Protein AF-A0A2D4GFG1-F1 (afdb_monomer)

InterPro domains:
  IPR051970 Telomere Length Regulation TEL2 [PTHR15830] (2-158)
  IPR057348 TELO2, ARM repeat domain [PF25320] (10-152)

Solvent-accessible surface area (backbone atoms only — not comparable to full-atom values): 8937 Å² total; per-residue (Å²): 116,73,84,78,50,94,32,23,68,59,47,34,72,74,48,62,62,43,54,80,76,30,72,70,50,25,45,42,62,62,39,41,58,56,72,76,39,57,84,68,57,69,69,46,53,51,22,54,52,42,33,31,54,75,37,75,82,43,30,63,50,45,51,52,41,42,47,56,45,35,50,54,61,24,31,63,67,49,60,75,74,50,54,72,61,45,53,50,39,41,52,51,50,45,54,54,41,56,76,66,57,51,68,79,67,40,63,88,46,37,68,63,52,51,52,31,42,55,49,17,31,52,53,22,58,72,40,90,47,69,70,48,24,51,52,22,47,57,51,42,29,57,49,39,51,71,68,38,70,91,48,85,73,64,81,77,84,78,83,128

Secondary structure (DSSP, 8-state):
-GGG--SHHHHHHHHTTHHHH-HHHHHIIIIIIIII---S-HHHHHHHHHHHHTSHHHHHHHHHHHHHHHHHHH-HHHHHHS-HHHHHHHHHHHHHHHHH--HHHHHTTHHHHHHHHHHHHHHHHT-S-HHHHHHHHHHHHHHHHHH-TTSPPP------

Mean predicted aligned error: 4.61 Å

Nearest PDB structures (foldseek):
  7f4u-assembly1_A  TM=8.300E-01  e=3.688E-08  Homo sapiens
  6u62-assembly1_A  TM=5.285E-01  e=2.636E+00  Homo sapiens
  4wnd-assembly1_A  TM=4.140E-01  e=2.514E+00  Homo sapiens
  7sqc-assembly1_P1  TM=4.809E-01  e=5.115E+00  Chlamydomonas reinhardtii
  9im6-assembly1_A  TM=3.860E-01  e=4.653E+00  Homo sapiens

Structure (mmCIF, N/CA/C/O backbone):
data_AF-A0A2D4GFG1-F1
#
_entry.id   AF-A0A2D4GFG1-F1
#
loop_
_atom_site.group_PDB
_atom_site.id
_atom_site.type_symbol
_atom_site.label_atom_id
_atom_site.label_alt_id
_atom_site.label_comp_id
_atom_site.label_asym_id
_atom_site.label_entity_id
_atom_site.label_seq_id
_atom_site.pdbx_PDB_ins_code
_atom_site.Cartn_x
_atom_site.Cartn_y
_atom_site.Cartn_z
_atom_site.occupancy
_atom_site.B_iso_or_equiv
_atom_site.auth_seq_id
_atom_site.auth_comp_id
_atom_site.auth_asym_id
_atom_site.auth_atom_id
_atom_site.pdbx_PDB_model_num
ATOM 1 N N . MET A 1 1 ? -1.860 -18.052 11.438 1.00 53.47 1 MET A N 1
ATOM 2 C CA . MET A 1 1 ? -3.202 -17.582 11.857 1.00 53.47 1 MET A CA 1
ATOM 3 C C . MET A 1 1 ? -3.883 -16.749 10.774 1.00 53.47 1 MET A C 1
ATOM 5 O O . MET A 1 1 ? -4.907 -17.201 10.302 1.00 53.47 1 MET A O 1
ATOM 9 N N . VAL A 1 2 ? -3.324 -15.623 10.300 1.00 59.09 2 VAL A N 1
ATOM 10 C CA . VAL A 1 2 ? -3.980 -14.782 9.262 1.00 59.09 2 VAL A CA 1
ATOM 11 C C . VAL A 1 2 ? -4.212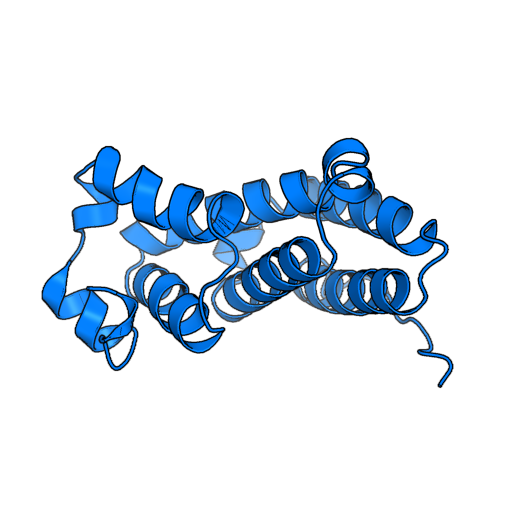 -15.514 7.927 1.00 59.09 2 VAL A C 1
ATOM 13 O O . VAL A 1 2 ? -5.263 -15.351 7.323 1.00 59.09 2 VAL A O 1
ATOM 16 N N . GLN A 1 3 ? -3.281 -16.371 7.490 1.00 62.72 3 GLN A N 1
ATOM 17 C CA . GLN A 1 3 ? -3.378 -17.077 6.200 1.00 62.72 3 GLN A CA 1
ATOM 18 C C . GLN A 1 3 ? -4.588 -18.025 6.067 1.00 62.72 3 GLN A C 1
ATOM 20 O O . GLN A 1 3 ? -4.991 -18.330 4.951 1.00 62.72 3 GLN A O 1
ATOM 25 N N . ALA A 1 4 ? -5.165 -18.482 7.184 1.00 70.25 4 ALA A N 1
ATOM 26 C CA . ALA A 1 4 ? -6.304 -19.403 7.195 1.00 70.25 4 ALA A CA 1
ATOM 27 C C . ALA A 1 4 ? -7.658 -18.687 7.360 1.00 70.25 4 ALA A C 1
ATOM 29 O O . ALA A 1 4 ? -8.699 -19.338 7.417 1.00 70.25 4 ALA A O 1
ATOM 30 N N . VAL A 1 5 ? -7.663 -17.354 7.480 1.00 74.75 5 VAL A N 1
ATOM 31 C CA . VAL A 1 5 ? -8.893 -16.598 7.726 1.00 74.75 5 VAL A CA 1
ATOM 32 C C . VAL A 1 5 ? -9.626 -16.353 6.397 1.00 74.75 5 VAL A C 1
ATOM 34 O O . VAL A 1 5 ? -9.003 -15.864 5.456 1.00 74.75 5 VAL A O 1
ATOM 37 N N . PRO A 1 6 ? -10.940 -16.645 6.292 1.00 79.25 6 PRO A N 1
ATOM 38 C CA . PRO A 1 6 ? -11.663 -16.589 5.017 1.00 79.25 6 PRO A CA 1
ATOM 39 C C . PRO A 1 6 ? -11.789 -15.186 4.412 1.00 79.25 6 PRO A C 1
ATOM 41 O O . PRO A 1 6 ? -12.004 -15.069 3.207 1.00 79.25 6 PRO A O 1
ATOM 44 N N . GLY A 1 7 ? -11.687 -14.138 5.237 1.00 92.38 7 GLY A N 1
ATOM 45 C CA . GLY A 1 7 ? -11.798 -12.754 4.795 1.00 92.38 7 GLY A CA 1
ATOM 46 C C . GLY A 1 7 ? -11.856 -11.722 5.932 1.00 92.38 7 GLY A C 1
ATOM 47 O O . GLY A 1 7 ? -11.826 -12.089 7.115 1.00 92.38 7 GLY A O 1
ATOM 48 N N . PRO A 1 8 ? -11.967 -10.427 5.580 1.00 94.25 8 PRO A N 1
ATOM 49 C CA . PRO A 1 8 ? -11.895 -9.289 6.504 1.00 94.25 8 PRO A CA 1
ATOM 50 C C . PRO A 1 8 ? -12.828 -9.367 7.715 1.00 94.25 8 PRO A C 1
ATOM 52 O O . PRO A 1 8 ? -12.418 -9.103 8.844 1.00 94.25 8 PRO A O 1
ATOM 55 N N . VAL A 1 9 ? -14.084 -9.766 7.493 1.00 95.69 9 VAL A N 1
ATOM 56 C CA . VAL A 1 9 ? -15.123 -9.805 8.536 1.00 95.69 9 VAL A CA 1
ATOM 57 C C . VAL A 1 9 ? -14.786 -10.835 9.609 1.00 95.69 9 VAL A C 1
ATOM 59 O O . VAL A 1 9 ? -14.905 -10.557 10.801 1.00 95.69 9 VAL A O 1
ATOM 62 N N . VAL A 1 10 ? -14.317 -12.017 9.200 1.00 95.19 10 VAL A N 1
ATOM 63 C CA . VAL A 1 10 ? -13.910 -13.066 10.142 1.00 95.19 10 VAL A CA 1
ATOM 64 C C . VAL A 1 10 ? -12.683 -12.611 10.927 1.00 95.19 10 VAL A C 1
ATOM 66 O O . VAL A 1 10 ? -12.658 -12.754 12.147 1.00 95.19 10 VAL A O 1
ATOM 69 N N . LEU A 1 11 ? -11.705 -11.982 10.264 1.00 94.88 11 LEU A N 1
ATOM 70 C CA . LEU A 1 11 ? -10.533 -11.431 10.948 1.00 94.88 11 LEU A CA 1
ATOM 71 C C . LEU A 1 11 ? -10.930 -10.352 11.967 1.00 94.88 11 LEU A C 1
ATOM 73 O O . LEU A 1 11 ? -10.401 -10.330 13.077 1.00 94.88 11 LEU A O 1
ATOM 77 N N . SER A 1 12 ? -11.915 -9.514 11.630 1.00 95.44 12 SER A N 1
ATOM 78 C CA . SER A 1 12 ? -12.455 -8.494 12.532 1.00 95.44 12 SER A CA 1
ATOM 79 C C . SER A 1 12 ? -13.130 -9.095 13.761 1.00 95.44 12 SER A C 1
ATOM 81 O O . SER A 1 12 ? -12.962 -8.559 14.850 1.00 95.44 12 SER A O 1
ATOM 83 N N . ARG A 1 13 ? -13.850 -10.215 13.628 1.00 95.00 13 ARG A N 1
ATOM 84 C CA . ARG A 1 13 ? -14.443 -10.921 14.780 1.00 95.00 13 ARG A CA 1
ATOM 85 C C . ARG A 1 13 ? -13.381 -11.521 15.703 1.00 95.00 13 ARG A C 1
ATOM 87 O O . ARG A 1 13 ? -13.570 -11.528 16.911 1.00 95.00 13 ARG A O 1
ATOM 94 N N . LEU A 1 14 ? -12.274 -12.004 15.137 1.00 94.25 14 LEU A N 1
ATOM 95 C CA . LEU A 1 14 ? -11.188 -12.630 15.897 1.00 94.25 14 LEU A CA 1
ATOM 96 C C . LEU A 1 14 ? -10.295 -11.613 16.616 1.00 94.25 14 LEU A C 1
ATOM 98 O O . LEU A 1 14 ? -9.885 -11.850 17.747 1.00 94.25 14 LEU A O 1
ATOM 102 N N . LEU A 1 15 ? -9.955 -10.505 15.951 1.00 94.06 15 LEU A N 1
ATOM 103 C CA . LEU A 1 15 ? -8.981 -9.535 16.464 1.00 94.06 15 LEU A CA 1
ATOM 104 C C . LEU A 1 15 ? -9.621 -8.264 17.034 1.00 94.06 15 LEU A C 1
ATOM 106 O O . LEU A 1 15 ? -8.968 -7.546 17.792 1.00 94.06 15 LEU A O 1
ATOM 110 N N . GLY A 1 16 ? -10.867 -7.951 16.674 1.00 94.44 16 GLY A N 1
ATOM 111 C CA . GLY A 1 16 ? -11.518 -6.693 17.041 1.00 94.44 16 GLY A CA 1
ATOM 112 C C . GLY A 1 16 ? -10.646 -5.480 16.700 1.00 94.44 16 GLY A C 1
ATOM 113 O O . GLY A 1 16 ? -10.144 -5.357 15.583 1.00 94.44 16 GLY A O 1
ATOM 114 N N . ASN A 1 17 ? -10.420 -4.619 17.697 1.00 94.62 17 ASN A N 1
ATOM 115 C CA . ASN A 1 17 ? -9.534 -3.450 17.608 1.00 94.62 17 ASN A CA 1
ATOM 116 C C . ASN A 1 17 ? -8.157 -3.684 18.260 1.00 94.62 17 ASN A C 1
ATOM 118 O O . ASN A 1 17 ? -7.499 -2.735 18.687 1.00 94.62 17 ASN A O 1
ATOM 122 N N . LEU A 1 18 ? -7.687 -4.939 18.336 1.00 95.06 18 LEU A N 1
ATOM 123 C CA . LEU A 1 18 ? -6.368 -5.280 18.890 1.00 95.06 18 LEU A CA 1
ATOM 124 C C . LEU A 1 18 ? -5.236 -4.487 18.222 1.00 95.06 18 LEU A C 1
ATOM 126 O O . LEU A 1 18 ? -4.313 -4.052 18.904 1.00 95.06 18 LEU A O 1
ATOM 130 N N . VAL A 1 19 ? -5.335 -4.260 16.908 1.00 95.25 19 VAL A N 1
ATOM 131 C CA . VAL A 1 19 ? -4.340 -3.501 16.130 1.00 95.25 19 VAL A CA 1
ATOM 132 C C . VAL A 1 19 ? -4.191 -2.049 16.602 1.00 95.25 19 VAL A C 1
ATOM 134 O O . VAL A 1 19 ? -3.115 -1.487 16.477 1.00 95.25 19 VAL A O 1
ATOM 137 N N . VAL A 1 20 ? -5.239 -1.457 17.182 1.00 95.06 20 VAL A N 1
ATOM 138 C CA . VAL A 1 20 ? -5.207 -0.089 17.730 1.00 95.06 20 VAL A CA 1
ATOM 139 C C . VAL A 1 20 ? -4.726 -0.096 19.184 1.00 95.06 20 VAL A C 1
ATOM 141 O O . VAL A 1 20 ? -4.055 0.827 19.632 1.00 95.06 20 VAL A O 1
ATOM 144 N N . LYS A 1 21 ? -5.051 -1.153 19.938 1.00 95.25 21 LYS A N 1
ATOM 145 C CA . LYS A 1 21 ? -4.789 -1.244 21.385 1.00 95.25 21 LYS A CA 1
ATOM 146 C C . LYS A 1 21 ? -3.406 -1.801 21.733 1.00 95.25 21 LYS A C 1
ATOM 148 O O . LYS A 1 21 ? -2.952 -1.640 22.862 1.00 95.25 21 LYS A O 1
ATOM 153 N N . ASN A 1 22 ? -2.740 -2.490 20.806 1.00 96.94 22 ASN A N 1
ATOM 154 C CA . ASN A 1 22 ? -1.489 -3.194 21.068 1.00 96.94 22 ASN A CA 1
ATOM 155 C C . ASN A 1 22 ? -0.423 -2.853 20.017 1.00 96.94 22 ASN A C 1
ATOM 157 O O . ASN A 1 22 ? -0.512 -3.288 18.871 1.00 96.94 22 ASN A O 1
ATOM 161 N N . LYS A 1 23 ? 0.642 -2.154 20.436 1.00 95.25 23 LYS A N 1
ATOM 162 C CA . LYS A 1 23 ? 1.737 -1.713 19.550 1.00 95.25 23 LYS A CA 1
ATOM 163 C C . LYS A 1 23 ? 2.437 -2.858 18.813 1.00 95.25 23 LYS A C 1
ATOM 165 O O . LYS A 1 23 ? 2.847 -2.689 17.670 1.00 95.25 23 LYS A O 1
ATOM 170 N N . LYS A 1 24 ? 2.565 -4.035 19.438 1.00 96.56 24 LYS A N 1
ATOM 171 C CA . LYS A 1 24 ? 3.171 -5.210 18.793 1.00 96.56 24 LYS A CA 1
ATOM 172 C C . LYS A 1 24 ? 2.259 -5.759 17.698 1.00 96.56 24 LYS A C 1
ATOM 174 O O . LYS A 1 24 ? 2.742 -6.072 16.615 1.00 96.56 24 LYS A O 1
ATOM 179 N N . ALA A 1 25 ? 0.955 -5.853 17.958 1.00 95.38 25 ALA A N 1
ATOM 180 C CA . ALA A 1 25 ? -0.025 -6.257 16.952 1.00 95.38 25 ALA A CA 1
ATOM 181 C C . ALA A 1 25 ? -0.101 -5.239 15.807 1.00 95.38 25 ALA A C 1
ATOM 183 O O . ALA A 1 25 ? -0.120 -5.646 14.647 1.00 95.38 25 ALA A O 1
ATOM 184 N N . GLN A 1 26 ? -0.071 -3.943 16.134 1.00 95.75 26 GLN A N 1
ATOM 185 C CA . GLN A 1 26 ? 0.019 -2.858 15.164 1.00 95.75 26 GLN A CA 1
ATOM 186 C C . GLN A 1 26 ? 1.232 -3.050 14.258 1.00 95.75 26 GLN A C 1
ATOM 188 O O . GLN A 1 26 ? 1.057 -3.265 13.069 1.00 95.75 26 GLN A O 1
ATOM 193 N N . PHE A 1 27 ? 2.440 -3.110 14.825 1.00 95.38 27 PHE A N 1
ATOM 194 C CA . PHE A 1 27 ? 3.668 -3.312 14.057 1.00 95.38 27 PHE A CA 1
ATOM 195 C C . PHE A 1 27 ? 3.615 -4.567 13.179 1.00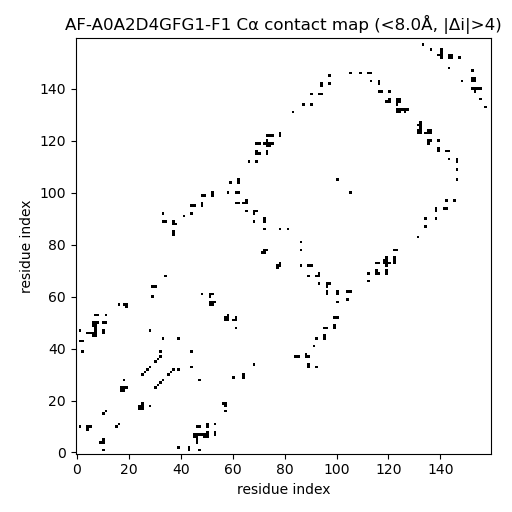 95.38 27 PHE A C 1
ATOM 197 O O . PHE A 1 27 ? 4.012 -4.534 12.016 1.00 95.38 27 PHE A O 1
ATOM 204 N N . VAL A 1 28 ? 3.113 -5.688 13.706 1.00 95.44 28 VAL A N 1
ATOM 205 C CA . VAL A 1 28 ? 3.004 -6.918 12.916 1.00 95.44 28 VAL A CA 1
ATOM 206 C C . VAL A 1 28 ? 2.085 -6.710 11.712 1.00 95.44 28 VAL A C 1
ATOM 208 O O . VAL A 1 28 ? 2.473 -7.047 10.599 1.00 95.44 28 VAL A O 1
ATOM 211 N N . ILE A 1 29 ? 0.896 -6.146 11.919 1.00 93.62 29 ILE A N 1
ATOM 212 C CA . ILE A 1 29 ? -0.121 -6.008 10.870 1.00 93.62 29 ILE A CA 1
ATOM 213 C C . ILE A 1 29 ? 0.237 -4.911 9.864 1.00 93.62 29 ILE A C 1
ATOM 215 O O . ILE A 1 29 ? 0.068 -5.135 8.670 1.00 93.62 29 ILE A O 1
ATOM 219 N N . THR A 1 30 ? 0.721 -3.756 10.325 1.00 93.62 30 THR A N 1
ATOM 220 C CA . THR A 1 30 ? 0.933 -2.571 9.479 1.00 93.62 30 THR A CA 1
ATOM 221 C C . THR A 1 30 ? 2.321 -2.527 8.848 1.00 93.62 30 THR A C 1
ATOM 223 O O . THR A 1 30 ? 2.460 -2.004 7.753 1.00 93.62 30 THR A O 1
ATOM 226 N N . GLN A 1 31 ? 3.338 -3.109 9.496 1.00 92.06 31 GLN A N 1
ATOM 227 C CA . GLN A 1 31 ? 4.722 -3.081 9.006 1.00 92.06 31 GLN A CA 1
ATOM 228 C C . GLN A 1 31 ? 5.184 -4.469 8.581 1.00 92.06 31 GLN A C 1
ATOM 230 O O . GLN A 1 31 ? 5.513 -4.712 7.422 1.00 92.06 31 GLN A O 1
ATOM 235 N N . LYS A 1 32 ? 5.204 -5.425 9.516 1.00 92.81 32 LYS A N 1
ATOM 236 C CA . LYS A 1 32 ? 5.875 -6.707 9.285 1.00 92.81 32 LYS A CA 1
ATOM 237 C C . LYS A 1 32 ? 5.240 -7.492 8.142 1.00 92.81 32 LYS A C 1
ATOM 239 O O . LYS A 1 32 ? 5.967 -7.991 7.295 1.00 92.81 32 LYS A O 1
ATOM 244 N N . LEU A 1 33 ? 3.913 -7.601 8.117 1.00 93.62 33 LEU A N 1
ATOM 245 C CA . LEU A 1 33 ? 3.188 -8.364 7.096 1.00 93.62 33 LEU A CA 1
ATOM 246 C C . LEU A 1 33 ? 3.103 -7.647 5.738 1.00 93.62 33 LEU A C 1
ATOM 248 O O . LEU A 1 33 ? 2.840 -8.311 4.740 1.00 93.62 33 LEU A O 1
ATOM 252 N N . LEU A 1 34 ? 3.285 -6.323 5.691 1.00 92.31 34 LEU A N 1
ATOM 253 C CA . LEU A 1 34 ? 3.097 -5.523 4.472 1.00 92.31 34 LEU A CA 1
ATOM 254 C C . LEU A 1 34 ? 4.418 -5.098 3.815 1.00 92.31 34 LEU A C 1
ATOM 256 O O . LEU A 1 34 ? 4.502 -5.063 2.593 1.00 92.31 34 LEU A O 1
ATOM 260 N N . LEU A 1 35 ? 5.449 -4.810 4.612 1.00 86.75 35 LEU A N 1
ATOM 261 C CA . LEU A 1 35 ? 6.735 -4.287 4.139 1.00 86.75 35 LEU A CA 1
ATOM 262 C C . LEU A 1 35 ? 7.873 -5.299 4.295 1.00 86.75 35 LEU A C 1
ATOM 264 O O . LEU A 1 35 ? 8.706 -5.440 3.403 1.00 86.75 35 LEU A O 1
ATOM 268 N N . LEU A 1 36 ? 7.913 -6.016 5.426 1.00 87.06 36 LEU A N 1
ATOM 269 C CA . LEU A 1 36 ? 9.045 -6.892 5.772 1.00 87.06 36 LEU A CA 1
ATOM 270 C C . LEU A 1 36 ? 8.852 -8.347 5.325 1.00 87.06 36 LEU A C 1
ATOM 272 O O . LEU A 1 36 ? 9.816 -9.101 5.219 1.00 87.06 36 LEU A O 1
ATOM 276 N N . GLN A 1 37 ? 7.609 -8.763 5.096 1.00 88.62 37 GLN A N 1
ATOM 277 C CA . GLN A 1 37 ? 7.250 -10.091 4.618 1.00 88.62 37 GLN A CA 1
ATOM 278 C C . GLN A 1 37 ? 6.452 -9.941 3.327 1.00 88.62 37 GLN A C 1
ATOM 280 O O . GLN A 1 37 ? 5.316 -9.482 3.351 1.00 88.62 37 GLN A O 1
ATOM 285 N N . TYR A 1 38 ? 7.044 -10.350 2.207 1.00 89.56 38 TYR A N 1
ATOM 286 C CA . TYR A 1 38 ? 6.470 -10.176 0.866 1.00 89.56 38 TYR A CA 1
ATOM 287 C C . TYR A 1 38 ? 6.060 -11.496 0.194 1.00 89.56 38 TYR A C 1
ATOM 289 O O . TYR A 1 38 ? 5.796 -11.547 -1.004 1.00 89.56 38 TYR A O 1
ATOM 297 N N . SER A 1 39 ? 6.001 -12.586 0.961 1.00 89.00 39 SER A N 1
ATOM 298 C CA . SER A 1 39 ? 5.678 -13.930 0.463 1.00 89.00 39 SER A CA 1
ATOM 299 C C . SER A 1 39 ? 4.217 -14.337 0.680 1.00 89.00 39 SER A C 1
ATOM 301 O O . SER A 1 39 ? 3.850 -15.486 0.431 1.00 89.00 39 SER A O 1
ATOM 303 N N . PHE A 1 40 ? 3.357 -13.427 1.150 1.00 92.81 40 PHE A N 1
ATOM 304 C CA . PHE A 1 40 ? 1.949 -13.751 1.360 1.00 92.81 40 PHE A CA 1
ATOM 305 C C . PHE A 1 40 ? 1.140 -13.713 0.051 1.00 92.81 40 PHE A C 1
ATOM 307 O O . PHE A 1 40 ? 1.348 -12.845 -0.798 1.00 92.81 40 PHE A O 1
ATOM 314 N N . PRO A 1 41 ? 0.144 -14.602 -0.109 1.00 93.50 41 PRO A N 1
ATOM 315 C CA . PRO A 1 41 ? -0.805 -14.510 -1.212 1.00 93.50 41 PRO A CA 1
ATOM 316 C C . PRO A 1 41 ? -1.597 -13.197 -1.188 1.00 93.50 41 PRO A C 1
ATOM 318 O O . PRO A 1 41 ? -1.948 -12.690 -0.123 1.00 93.50 41 PRO A O 1
ATOM 321 N N . THR A 1 42 ? -2.002 -12.696 -2.358 1.00 94.38 42 THR A N 1
ATOM 322 C CA . THR A 1 42 ? -2.805 -11.461 -2.477 1.00 94.38 42 THR A CA 1
ATOM 323 C C . THR A 1 42 ? -4.111 -11.510 -1.673 1.00 94.38 42 THR A C 1
ATOM 325 O O . THR A 1 42 ? -4.510 -10.502 -1.098 1.00 94.38 42 THR A O 1
ATOM 328 N N . LYS A 1 43 ? -4.730 -12.688 -1.527 1.00 94.31 43 LYS A N 1
ATOM 329 C CA . LYS A 1 43 ? -5.920 -12.878 -0.677 1.00 94.31 43 LYS A CA 1
ATOM 330 C C . LYS A 1 43 ? -5.671 -12.532 0.799 1.00 94.31 43 LYS A C 1
ATOM 332 O O . LYS A 1 43 ? -6.572 -12.058 1.491 1.00 94.31 43 LYS A O 1
ATOM 337 N N . VAL A 1 44 ? -4.447 -12.743 1.286 1.00 94.12 44 VAL A N 1
ATOM 338 C CA . VAL A 1 44 ? -4.052 -12.380 2.653 1.00 94.12 44 VAL A CA 1
ATOM 339 C C . VAL A 1 44 ? -3.948 -10.864 2.785 1.00 94.12 44 VAL A C 1
ATOM 341 O O . VAL A 1 44 ? -4.485 -10.322 3.746 1.00 94.12 44 VAL A O 1
ATOM 344 N N . LEU A 1 45 ? -3.356 -10.175 1.801 1.00 95.81 4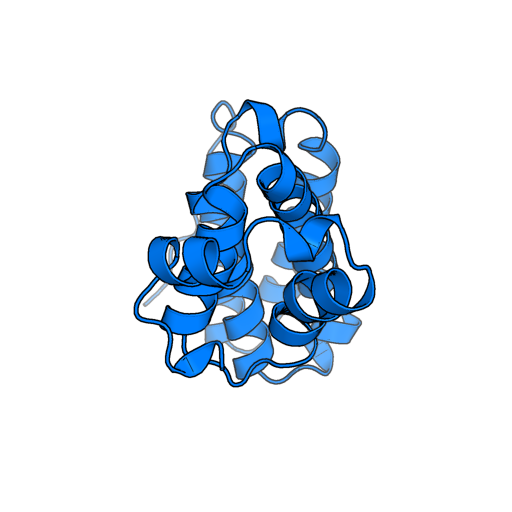5 LEU A N 1
ATOM 345 C CA . LEU A 1 45 ? -3.346 -8.707 1.753 1.00 95.81 45 LEU A CA 1
ATOM 346 C C . LEU A 1 45 ? -4.769 -8.138 1.751 1.00 95.81 45 LEU A C 1
ATOM 348 O O . LEU A 1 45 ? -5.084 -7.291 2.579 1.00 95.81 45 LEU A O 1
ATOM 352 N N . GLN A 1 46 ? -5.652 -8.660 0.894 1.00 96.69 46 GLN A N 1
ATOM 353 C CA . GLN A 1 46 ? -7.067 -8.267 0.850 1.00 96.69 46 GLN A CA 1
ATOM 354 C C . GLN A 1 46 ? -7.757 -8.462 2.205 1.00 96.69 46 GLN A C 1
ATOM 356 O O . GLN A 1 46 ? -8.504 -7.603 2.664 1.00 96.69 46 GLN A O 1
ATOM 361 N N . THR A 1 47 ? -7.479 -9.583 2.874 1.00 96.50 47 THR A N 1
ATOM 362 C CA . THR A 1 47 ? -8.046 -9.887 4.192 1.00 96.50 47 THR A CA 1
ATOM 363 C C . THR A 1 47 ? -7.554 -8.915 5.265 1.00 96.50 47 THR A C 1
ATOM 365 O O . THR A 1 47 ? -8.357 -8.441 6.065 1.00 96.50 47 THR A O 1
ATOM 368 N N . LEU A 1 48 ? -6.255 -8.603 5.277 1.00 95.88 48 LEU A N 1
ATOM 369 C CA . LEU A 1 48 ? -5.631 -7.688 6.235 1.00 95.88 48 LEU A CA 1
ATOM 370 C C . LEU A 1 48 ? -6.085 -6.241 6.035 1.00 95.88 48 LEU A C 1
ATOM 372 O O . LEU A 1 4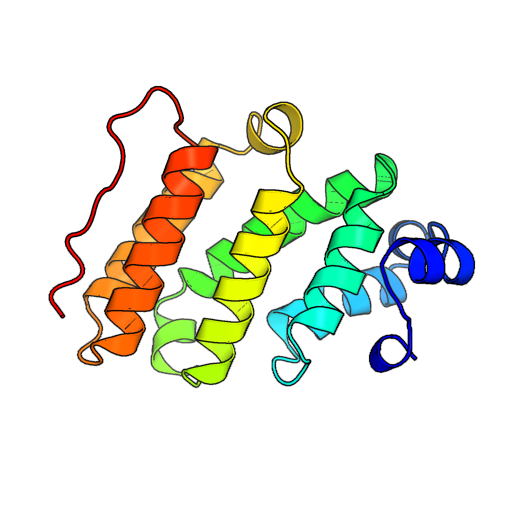8 ? -6.527 -5.600 6.986 1.00 95.88 48 LEU A O 1
ATOM 376 N N . LEU A 1 49 ? -5.993 -5.735 4.807 1.00 97.31 49 LEU A N 1
ATOM 377 C CA . LEU A 1 49 ? -6.322 -4.348 4.484 1.00 97.31 49 LEU A CA 1
ATOM 378 C C . LEU A 1 49 ? -7.831 -4.109 4.582 1.00 97.31 49 LEU A C 1
ATOM 380 O O . LEU A 1 49 ? -8.252 -3.120 5.176 1.00 97.31 49 LEU A O 1
ATOM 384 N N . GLY A 1 50 ? -8.647 -5.076 4.152 1.00 97.19 50 GLY A N 1
ATOM 385 C CA . GLY A 1 50 ? -10.087 -5.033 4.379 1.00 97.19 50 GLY A CA 1
ATOM 386 C C . GLY A 1 50 ? -10.443 -5.060 5.868 1.00 97.19 50 GLY A C 1
ATOM 387 O O . GLY A 1 50 ? -11.354 -4.359 6.292 1.00 97.19 50 GLY A O 1
ATOM 388 N N . TYR A 1 51 ? -9.720 -5.826 6.696 1.00 96.44 51 TYR A N 1
ATOM 389 C CA . TYR A 1 51 ? -9.921 -5.814 8.151 1.00 96.44 51 TYR A CA 1
ATOM 390 C C . TYR A 1 51 ? -9.685 -4.421 8.743 1.00 96.44 51 TYR A C 1
ATOM 392 O O . TYR A 1 51 ? -10.478 -3.977 9.572 1.00 96.44 51 TYR A O 1
ATOM 400 N N . LEU A 1 52 ? -8.639 -3.718 8.297 1.00 96.94 52 LEU A N 1
ATOM 401 C CA . LEU A 1 52 ? -8.377 -2.341 8.721 1.00 96.94 52 LEU A CA 1
ATOM 402 C C . LEU A 1 52 ? -9.472 -1.384 8.238 1.00 96.94 52 LEU A C 1
ATOM 404 O O . LEU A 1 52 ? -9.878 -0.500 8.985 1.00 96.94 52 LEU A O 1
ATOM 408 N N . ALA A 1 53 ? -9.990 -1.596 7.029 1.00 96.56 53 ALA A N 1
ATOM 409 C CA . ALA A 1 53 ? -11.015 -0.750 6.431 1.00 96.56 53 ALA A CA 1
ATOM 410 C C . ALA A 1 53 ? -12.408 -0.894 7.072 1.00 96.56 53 ALA A C 1
ATOM 412 O O . ALA A 1 53 ? -13.225 0.009 6.929 1.00 96.56 53 ALA A O 1
ATOM 413 N N . LEU A 1 54 ? -12.704 -1.990 7.783 1.00 95.69 54 LEU A N 1
ATOM 414 C CA . LEU A 1 54 ? -14.042 -2.266 8.336 1.00 95.69 54 LEU A CA 1
ATOM 415 C C . LEU A 1 54 ? -14.450 -1.392 9.539 1.00 95.69 54 LEU A C 1
ATOM 417 O O . LEU A 1 54 ? -15.604 -1.445 9.946 1.00 95.69 54 LEU A O 1
ATOM 421 N N . ASP A 1 55 ? -13.530 -0.651 10.161 1.00 93.94 55 ASP A N 1
ATOM 422 C CA . ASP A 1 55 ? -13.823 0.216 11.317 1.00 93.94 55 ASP A CA 1
ATOM 423 C C . ASP A 1 55 ? -13.034 1.521 11.195 1.00 93.94 55 ASP A C 1
ATOM 425 O O . ASP A 1 55 ? -11.850 1.498 10.855 1.00 93.94 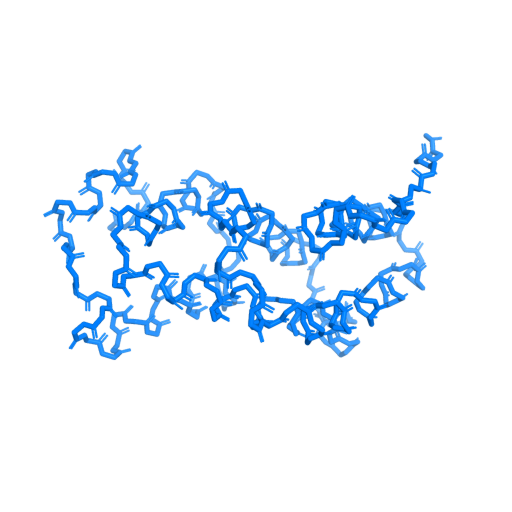55 ASP A 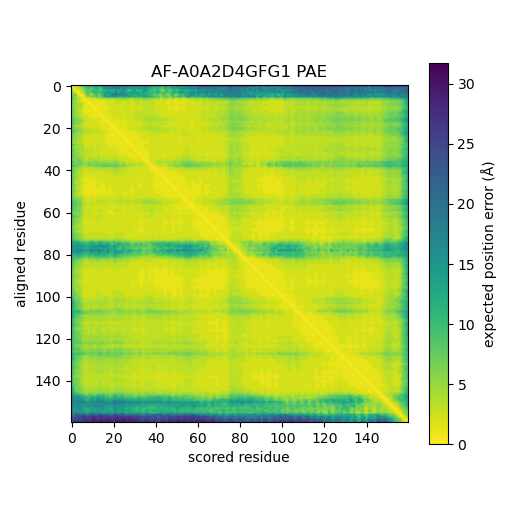O 1
ATOM 429 N N . THR A 1 56 ? -13.679 2.650 11.484 1.00 89.56 56 THR A N 1
ATOM 430 C CA . THR A 1 56 ? -13.108 3.994 11.312 1.00 89.56 56 THR A CA 1
ATOM 431 C C . THR A 1 56 ? -11.848 4.218 12.150 1.00 89.56 56 THR A C 1
ATOM 433 O O . THR A 1 56 ? -10.896 4.840 11.679 1.00 89.56 56 THR A O 1
ATOM 436 N N . THR A 1 57 ? -11.767 3.645 13.357 1.00 91.19 57 THR A N 1
ATOM 437 C CA . THR A 1 57 ? -10.579 3.772 14.216 1.00 91.19 57 THR A CA 1
ATOM 438 C C . THR A 1 57 ? -9.370 3.073 13.598 1.00 91.19 57 THR A C 1
ATOM 440 O O . THR A 1 57 ? -8.259 3.608 13.623 1.00 91.19 57 THR A O 1
ATOM 443 N N . ARG A 1 58 ? -9.585 1.909 12.971 1.00 94.88 58 ARG A N 1
ATOM 444 C CA . ARG A 1 58 ? -8.545 1.159 12.251 1.00 94.88 58 ARG A CA 1
ATOM 445 C C . ARG A 1 58 ? -8.231 1.768 10.886 1.00 94.88 58 ARG A C 1
ATOM 447 O O . ARG A 1 58 ? -7.072 1.719 10.483 1.00 94.88 58 ARG A O 1
ATOM 454 N N . ARG A 1 59 ? -9.211 2.368 10.202 1.00 94.31 59 ARG A N 1
ATOM 455 C CA . ARG A 1 59 ? -9.037 2.974 8.872 1.00 94.31 59 ARG A CA 1
ATOM 456 C C . ARG A 1 59 ? -8.001 4.095 8.873 1.00 94.31 59 ARG A C 1
ATOM 458 O O . ARG A 1 59 ? -7.202 4.168 7.950 1.00 94.31 59 ARG A O 1
ATOM 465 N N . SER A 1 60 ? -7.885 4.846 9.969 1.00 92.38 60 SER A N 1
ATOM 466 C CA . SER A 1 60 ? -6.805 5.832 10.148 1.00 92.38 60 SER A CA 1
ATOM 467 C C . SER A 1 60 ? -5.384 5.245 10.018 1.00 92.38 60 SER A C 1
ATOM 469 O O . SER A 1 60 ? -4.446 5.946 9.636 1.00 92.38 60 SER A O 1
ATOM 471 N N . LEU A 1 61 ? -5.200 3.951 10.318 1.00 94.94 61 LEU A N 1
ATOM 472 C CA . LEU A 1 61 ? -3.933 3.247 10.107 1.00 94.94 61 LEU A CA 1
ATOM 473 C C . LEU A 1 61 ? -3.698 2.941 8.628 1.00 94.94 61 LEU A C 1
ATOM 475 O O . LEU A 1 61 ? -2.550 2.891 8.207 1.00 94.94 61 LEU A O 1
ATOM 479 N N . LEU A 1 62 ? -4.757 2.754 7.841 1.00 94.81 62 LEU A N 1
ATOM 480 C CA . LEU A 1 62 ? -4.663 2.436 6.421 1.00 94.81 62 LEU A CA 1
ATOM 481 C C . LEU A 1 62 ? -4.064 3.597 5.620 1.00 94.81 62 LEU A C 1
ATOM 483 O O . LEU A 1 62 ? -3.204 3.367 4.773 1.00 94.81 62 LEU A O 1
ATOM 487 N N . THR A 1 63 ? -4.425 4.840 5.949 1.00 92.69 63 THR A N 1
ATOM 488 C CA . THR A 1 63 ? -3.793 6.033 5.363 1.00 92.69 63 THR A CA 1
ATOM 489 C C . THR A 1 63 ? -2.303 6.098 5.694 1.00 92.69 63 THR A C 1
ATOM 491 O O . THR A 1 63 ? -1.491 6.383 4.819 1.00 92.69 63 THR A O 1
ATOM 494 N N . LYS A 1 64 ? -1.918 5.789 6.941 1.00 94.12 64 LYS A N 1
ATOM 495 C CA . LYS A 1 64 ? -0.502 5.747 7.351 1.00 94.12 64 LYS A CA 1
ATOM 496 C C . LYS A 1 64 ? 0.269 4.666 6.594 1.00 94.12 64 LYS A C 1
ATOM 498 O O . LYS A 1 64 ? 1.338 4.942 6.070 1.00 94.12 64 LYS A O 1
ATOM 503 N N . ILE A 1 65 ? -0.321 3.480 6.469 1.00 96.25 65 ILE A N 1
ATOM 504 C CA . ILE A 1 65 ? 0.238 2.366 5.697 1.00 96.25 65 ILE A CA 1
ATOM 505 C C . ILE A 1 65 ? 0.430 2.760 4.231 1.00 96.25 65 ILE A C 1
ATOM 507 O O . ILE A 1 65 ? 1.464 2.446 3.653 1.00 96.25 65 ILE A O 1
ATOM 511 N N . LEU A 1 66 ? -0.540 3.447 3.614 1.00 96.69 66 LEU A N 1
ATOM 512 C CA . LEU A 1 66 ? -0.408 3.904 2.230 1.00 96.69 66 LEU A CA 1
ATOM 513 C C . LEU A 1 66 ? 0.808 4.826 2.054 1.00 96.69 66 LEU A C 1
ATOM 515 O O . LEU A 1 66 ? 1.541 4.655 1.082 1.00 96.69 66 LEU A O 1
ATOM 519 N N . LYS A 1 67 ? 1.038 5.759 2.988 1.00 95.38 67 LYS A N 1
ATOM 520 C CA . LYS A 1 67 ? 2.217 6.643 2.967 1.00 95.38 67 LYS A CA 1
ATOM 521 C C . LYS A 1 67 ? 3.513 5.849 3.037 1.00 95.38 67 LYS A C 1
ATOM 523 O O . LYS A 1 67 ? 4.323 5.943 2.127 1.00 95.38 67 LYS A O 1
ATOM 528 N N . GLU A 1 68 ? 3.660 5.004 4.053 1.00 95.25 68 GLU A N 1
ATOM 529 C CA . GLU A 1 68 ? 4.874 4.200 4.260 1.00 95.25 68 GLU A CA 1
ATOM 530 C C . GLU A 1 68 ? 5.148 3.257 3.074 1.00 95.25 68 GLU A C 1
ATOM 532 O O . GLU A 1 68 ? 6.297 3.044 2.678 1.00 95.25 68 GLU A O 1
ATOM 537 N N . LEU A 1 69 ? 4.090 2.691 2.480 1.00 96.06 69 LEU A N 1
ATOM 538 C CA . LEU A 1 69 ? 4.198 1.877 1.273 1.00 96.06 69 LEU A CA 1
ATOM 539 C C . LEU A 1 69 ? 4.691 2.707 0.086 1.00 96.06 69 LEU A C 1
ATOM 541 O O . LEU A 1 69 ? 5.578 2.241 -0.623 1.00 96.06 69 LEU A O 1
ATOM 545 N N . LEU A 1 70 ? 4.140 3.906 -0.134 1.00 95.69 70 LEU A N 1
ATOM 546 C CA . LEU A 1 70 ? 4.564 4.796 -1.217 1.00 95.69 70 LEU A CA 1
ATOM 547 C C . LEU A 1 70 ? 5.992 5.305 -1.020 1.00 95.69 70 LEU A C 1
ATOM 549 O O . LEU A 1 70 ? 6.739 5.316 -1.988 1.00 95.69 70 LEU A O 1
ATOM 553 N N . GLU A 1 71 ? 6.393 5.642 0.204 1.00 93.88 71 GLU A N 1
ATOM 554 C CA . GLU A 1 71 ? 7.773 6.012 0.548 1.00 93.88 71 GLU A CA 1
ATOM 555 C C . GLU A 1 71 ? 8.751 4.855 0.289 1.00 93.88 71 GLU A C 1
ATOM 557 O O . GLU A 1 71 ? 9.821 5.025 -0.299 1.00 93.88 71 GLU A O 1
ATOM 562 N N . THR A 1 72 ? 8.379 3.635 0.687 1.00 92.50 72 THR A N 1
ATOM 563 C CA . THR A 1 72 ? 9.204 2.446 0.429 1.00 92.50 72 THR A CA 1
ATOM 564 C C . THR A 1 72 ? 9.294 2.159 -1.069 1.00 92.50 72 THR A C 1
ATOM 566 O O . THR A 1 72 ? 10.359 1.813 -1.579 1.00 92.50 72 THR A O 1
ATOM 569 N N . TRP A 1 73 ? 8.178 2.313 -1.780 1.00 93.94 73 TRP A N 1
ATOM 570 C CA . TRP A 1 73 ? 8.074 2.118 -3.222 1.00 93.94 73 TRP A CA 1
ATOM 571 C C . TRP A 1 73 ? 8.804 3.209 -4.020 1.00 93.94 73 TRP A C 1
ATOM 573 O O . TRP A 1 73 ? 9.300 2.931 -5.113 1.00 93.94 73 TRP A O 1
ATOM 583 N N . SER A 1 74 ? 8.914 4.427 -3.478 1.00 92.19 74 SER A N 1
ATOM 584 C CA . SER A 1 74 ? 9.617 5.549 -4.105 1.00 92.19 74 SER A CA 1
ATOM 585 C C . SER A 1 74 ? 11.119 5.570 -3.848 1.00 92.19 74 SER A C 1
ATOM 587 O O . SER A 1 74 ? 11.872 6.204 -4.589 1.00 92.19 74 SER A O 1
ATOM 589 N N . SER A 1 75 ? 11.580 4.833 -2.840 1.00 88.50 75 SER A N 1
ATOM 590 C CA . SER A 1 75 ? 12.989 4.767 -2.481 1.00 88.50 75 SER A CA 1
ATOM 591 C C . SER A 1 75 ? 13.839 4.110 -3.574 1.00 88.50 75 SER A C 1
ATOM 593 O O . SER A 1 75 ? 13.790 2.901 -3.817 1.00 88.50 75 SER A O 1
ATOM 595 N N . SER A 1 76 ? 14.706 4.911 -4.199 1.00 76.25 76 SER A N 1
ATOM 596 C CA . SER A 1 76 ? 15.640 4.438 -5.229 1.00 76.25 76 SER A CA 1
ATOM 597 C C . SER A 1 76 ? 16.601 3.349 -4.726 1.00 76.25 76 SER A C 1
ATOM 599 O O . SER A 1 76 ? 16.992 2.471 -5.498 1.00 76.25 76 SER A O 1
ATOM 601 N N . SER A 1 77 ? 16.968 3.360 -3.440 1.00 77.50 77 SER A N 1
ATOM 602 C CA . SER A 1 77 ? 17.797 2.312 -2.833 1.00 77.50 77 SER A CA 1
ATOM 603 C C . SER A 1 77 ? 17.004 1.021 -2.628 1.00 77.50 77 SER A C 1
ATOM 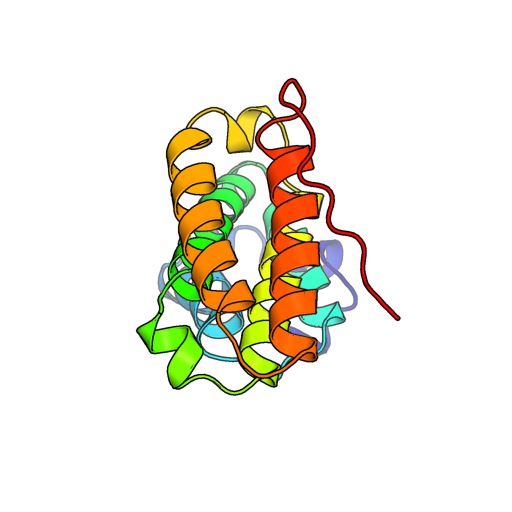605 O O . SER A 1 77 ? 17.493 -0.053 -2.980 1.00 77.50 77 SER A O 1
ATOM 607 N N . ALA A 1 78 ? 15.756 1.113 -2.156 1.00 73.94 78 ALA A N 1
ATOM 608 C CA . ALA A 1 78 ? 14.876 -0.046 -2.035 1.00 73.94 78 ALA A CA 1
ATOM 609 C C . ALA A 1 78 ? 14.633 -0.686 -3.409 1.00 73.94 78 ALA A C 1
ATOM 611 O O . ALA A 1 78 ? 14.771 -1.896 -3.552 1.00 73.94 78 ALA A O 1
ATOM 612 N N . MET A 1 79 ? 14.378 0.114 -4.443 1.00 73.31 79 MET A N 1
ATOM 613 C CA . MET A 1 79 ? 14.147 -0.359 -5.811 1.00 73.31 79 MET A CA 1
ATOM 614 C C . MET A 1 79 ? 15.345 -1.082 -6.434 1.00 73.31 79 MET A C 1
ATOM 616 O O . MET A 1 79 ? 15.169 -2.080 -7.133 1.00 73.31 79 MET A O 1
ATOM 620 N N . LYS A 1 80 ? 16.567 -0.602 -6.179 1.00 76.06 80 LYS A N 1
ATOM 621 C CA . LYS A 1 80 ? 17.797 -1.212 -6.712 1.00 76.06 80 LYS A CA 1
ATOM 622 C C . LYS A 1 80 ? 18.131 -2.554 -6.065 1.00 76.06 80 LYS A C 1
ATOM 624 O O . LYS A 1 80 ? 18.752 -3.393 -6.713 1.00 76.06 80 LYS A O 1
ATOM 629 N N . HIS A 1 81 ? 17.747 -2.748 -4.806 1.00 80.38 81 HIS A N 1
ATOM 630 C CA . HIS A 1 81 ? 18.159 -3.911 -4.017 1.00 80.38 81 HIS A CA 1
ATOM 631 C C . HIS A 1 81 ? 17.018 -4.885 -3.692 1.00 80.38 81 HIS A C 1
ATOM 633 O O . HIS A 1 81 ? 17.289 -6.004 -3.260 1.00 80.38 81 HIS A O 1
ATOM 639 N N . SER A 1 82 ? 15.759 -4.502 -3.920 1.00 83.75 82 SER A N 1
ATOM 640 C CA . SER A 1 82 ? 14.605 -5.371 -3.672 1.00 83.75 82 SER A CA 1
ATOM 641 C C . SER A 1 82 ? 14.301 -6.258 -4.882 1.00 83.75 82 SER A C 1
ATOM 643 O O . SER A 1 82 ? 14.245 -5.752 -6.009 1.00 83.75 82 SER A O 1
ATOM 645 N N . PRO A 1 83 ? 14.015 -7.555 -4.672 1.00 88.75 83 PRO A N 1
ATOM 646 C CA . PRO A 1 83 ? 13.522 -8.440 -5.722 1.00 88.75 83 PRO A CA 1
ATOM 647 C C . PRO A 1 83 ? 12.237 -7.916 -6.376 1.00 88.75 83 PRO A C 1
ATOM 649 O O . PRO A 1 83 ? 11.434 -7.219 -5.748 1.00 88.75 83 PRO A O 1
ATOM 652 N N . ALA A 1 84 ? 12.001 -8.301 -7.633 1.00 89.12 84 ALA A N 1
ATOM 653 C CA . ALA A 1 84 ? 10.812 -7.880 -8.378 1.00 89.12 84 ALA A CA 1
ATOM 654 C C . ALA A 1 84 ? 9.505 -8.340 -7.702 1.00 89.12 84 ALA A C 1
ATOM 656 O O . ALA A 1 84 ? 8.486 -7.658 -7.782 1.00 89.12 84 ALA A O 1
ATOM 657 N N . GLU A 1 85 ? 9.543 -9.472 -7.002 1.00 91.50 85 GLU A N 1
ATOM 658 C CA . GLU A 1 85 ? 8.441 -10.032 -6.224 1.00 91.50 85 GLU A CA 1
ATOM 659 C C . GLU A 1 85 ? 8.057 -9.119 -5.059 1.00 91.50 85 GLU A C 1
ATOM 661 O O . GLU A 1 85 ? 6.870 -8.919 -4.807 1.00 91.50 85 GLU A O 1
ATOM 666 N N . GLN A 1 86 ? 9.045 -8.529 -4.380 1.00 91.88 86 GLN A N 1
ATOM 667 C CA . GLN A 1 86 ? 8.806 -7.592 -3.286 1.00 91.88 86 GLN A CA 1
ATOM 668 C C . GLN A 1 86 ? 8.224 -6.277 -3.805 1.00 91.88 86 GLN A C 1
ATOM 670 O O . GLN A 1 86 ? 7.261 -5.771 -3.233 1.00 91.88 86 GLN A O 1
ATOM 675 N N . GLN A 1 87 ? 8.747 -5.760 -4.921 1.00 92.69 87 GLN A N 1
ATOM 676 C CA . GLN A 1 87 ? 8.189 -4.568 -5.568 1.00 92.69 87 GLN A CA 1
ATOM 677 C C . GLN A 1 87 ? 6.725 -4.803 -5.970 1.00 92.69 87 GLN A C 1
ATOM 679 O O . GLN A 1 87 ? 5.854 -4.012 -5.618 1.00 92.69 87 GLN A O 1
ATOM 684 N N . LEU A 1 88 ? 6.428 -5.953 -6.587 1.00 94.38 88 LEU A N 1
ATOM 685 C CA . LEU A 1 88 ? 5.063 -6.349 -6.941 1.00 94.38 88 LEU A CA 1
ATOM 686 C C . LEU A 1 88 ? 4.158 -6.499 -5.715 1.00 94.38 88 LEU A C 1
ATOM 688 O O . LEU A 1 88 ? 2.981 -6.135 -5.766 1.00 94.38 88 LEU A O 1
ATOM 692 N N . TYR A 1 89 ? 4.679 -7.051 -4.622 1.00 95.94 89 TYR A N 1
ATOM 693 C CA . TYR A 1 89 ? 3.940 -7.199 -3.374 1.00 95.94 89 TYR A CA 1
ATOM 694 C C . TYR A 1 89 ? 3.533 -5.838 -2.797 1.00 95.94 89 TYR A C 1
ATOM 696 O O . TYR A 1 89 ? 2.357 -5.631 -2.489 1.00 95.94 89 TYR A O 1
ATOM 704 N N . ILE A 1 90 ? 4.476 -4.894 -2.736 1.00 95.50 90 ILE A N 1
ATOM 705 C CA . ILE A 1 90 ? 4.232 -3.521 -2.279 1.00 95.50 90 ILE A CA 1
ATOM 706 C C . ILE A 1 90 ? 3.244 -2.814 -3.212 1.00 95.50 90 ILE A C 1
ATOM 708 O O . ILE A 1 90 ? 2.265 -2.245 -2.734 1.00 95.50 90 ILE A O 1
ATOM 712 N N . SER A 1 91 ? 3.412 -2.923 -4.534 1.00 96.44 91 SER A N 1
ATOM 713 C CA . SER A 1 91 ? 2.471 -2.349 -5.505 1.00 96.44 91 SER A CA 1
ATOM 714 C C . SER A 1 91 ? 1.045 -2.872 -5.314 1.00 96.44 91 SER A C 1
ATOM 716 O O . SER A 1 91 ? 0.096 -2.091 -5.313 1.00 96.44 91 SER A O 1
ATOM 718 N N . LYS A 1 92 ? 0.868 -4.177 -5.072 1.00 97.50 92 LYS A N 1
ATOM 719 C CA . LYS A 1 92 ? -0.451 -4.750 -4.755 1.00 97.50 92 LYS A CA 1
ATOM 720 C C . LYS A 1 92 ? -1.021 -4.189 -3.455 1.00 97.50 92 LYS A C 1
ATOM 722 O O . LYS A 1 92 ? -2.211 -3.891 -3.408 1.00 97.50 92 LYS A O 1
ATOM 727 N N . ALA A 1 93 ? -0.203 -4.051 -2.413 1.00 97.81 93 ALA A N 1
ATOM 728 C CA . ALA A 1 93 ? -0.641 -3.479 -1.143 1.00 97.81 93 ALA A CA 1
ATOM 729 C C . ALA A 1 93 ? -1.084 -2.012 -1.300 1.00 97.81 93 ALA A C 1
ATOM 731 O O . ALA A 1 93 ? -2.145 -1.663 -0.791 1.00 97.81 93 ALA A O 1
ATOM 732 N N . ILE A 1 94 ? -0.354 -1.194 -2.071 1.00 97.88 94 ILE A N 1
ATOM 733 C CA . ILE A 1 94 ? -0.727 0.198 -2.396 1.00 97.88 94 ILE A CA 1
ATOM 734 C C . ILE A 1 94 ? -2.109 0.250 -3.057 1.00 97.88 94 ILE A C 1
ATOM 736 O O . ILE A 1 94 ? -2.997 0.960 -2.584 1.00 97.88 94 ILE A O 1
ATOM 740 N N . LEU A 1 95 ? -2.314 -0.535 -4.120 1.00 97.94 95 LEU A N 1
ATOM 741 C CA . LEU A 1 95 ? -3.582 -0.556 -4.859 1.00 97.94 95 LEU A CA 1
ATOM 742 C C . LEU A 1 95 ? -4.754 -1.028 -3.986 1.00 97.94 95 LEU A C 1
ATOM 744 O O . LEU A 1 95 ? -5.853 -0.481 -4.062 1.00 97.94 95 LEU A O 1
ATOM 748 N N . LEU A 1 96 ? -4.519 -2.014 -3.117 1.00 98.00 96 LEU A N 1
ATOM 749 C CA . LEU A 1 96 ? -5.529 -2.494 -2.175 1.00 98.00 96 LEU A CA 1
ATOM 750 C C . LEU A 1 96 ? -5.855 -1.455 -1.094 1.00 98.00 96 LEU A C 1
ATOM 752 O O . LEU A 1 96 ? -7.031 -1.278 -0.784 1.00 98.00 96 LEU A O 1
ATOM 756 N N . CYS A 1 97 ? -4.866 -0.727 -0.561 1.00 97.25 97 CYS A N 1
ATOM 757 C CA . CYS A 1 97 ? -5.121 0.407 0.331 1.00 97.25 97 CYS A CA 1
ATOM 758 C C . CYS A 1 97 ? -6.015 1.446 -0.356 1.00 97.25 97 CYS A C 1
ATOM 760 O O . CYS A 1 97 ? -7.049 1.819 0.191 1.00 97.25 97 CYS A O 1
ATOM 762 N N . LEU A 1 98 ? -5.671 1.855 -1.582 1.00 96.06 98 LEU A N 1
ATOM 763 C CA . LEU A 1 98 ? -6.448 2.837 -2.347 1.00 96.06 98 LEU A CA 1
ATOM 764 C C . LEU A 1 98 ? -7.888 2.399 -2.621 1.00 96.06 98 LEU A C 1
ATOM 766 O O . LEU A 1 98 ? -8.786 3.237 -2.619 1.00 96.06 98 LEU A O 1
ATOM 770 N N . SER A 1 99 ? -8.121 1.099 -2.827 1.00 96.19 99 SER A N 1
ATOM 771 C CA . SER A 1 99 ? -9.471 0.564 -3.052 1.00 96.19 99 SER A CA 1
ATOM 772 C C . SER A 1 99 ? -10.406 0.712 -1.845 1.00 96.19 99 SER A C 1
ATOM 774 O O . SER A 1 99 ? -11.620 0.608 -1.995 1.00 96.19 99 SER A O 1
ATOM 776 N N . HIS A 1 100 ? -9.847 0.960 -0.659 1.00 96.50 100 HIS A N 1
ATOM 777 C CA . HIS A 1 100 ? -10.578 1.099 0.599 1.00 96.50 100 HIS A CA 1
ATOM 778 C C . HIS A 1 100 ? -10.622 2.532 1.140 1.00 96.50 100 HIS A C 1
ATOM 780 O O . HIS A 1 100 ? -11.397 2.782 2.059 1.00 96.50 100 HIS A O 1
ATOM 786 N N . LEU A 1 101 ? -9.777 3.432 0.631 1.00 94.88 101 LEU A N 1
ATOM 787 C CA . LEU A 1 101 ? -9.677 4.808 1.114 1.00 94.88 101 LEU A CA 1
ATOM 788 C C . LEU A 1 101 ? -10.635 5.725 0.348 1.00 94.88 101 LEU A C 1
ATOM 790 O O . LEU A 1 101 ? -10.795 5.628 -0.879 1.00 94.88 101 LEU A O 1
ATOM 794 N N . GLU A 1 102 ? -11.253 6.631 1.093 1.00 93.06 102 GLU A N 1
ATOM 795 C CA . GLU A 1 102 ? -12.181 7.636 0.588 1.00 93.06 102 GLU A CA 1
ATOM 796 C C . GLU A 1 102 ? -11.507 9.013 0.496 1.00 93.06 102 GLU A C 1
ATOM 798 O O . GLU A 1 102 ? -10.361 9.207 0.902 1.00 93.06 102 GLU A O 1
ATOM 803 N N . GLU A 1 103 ? -12.205 9.985 -0.090 1.00 92.06 103 GLU A N 1
ATOM 804 C CA . GLU A 1 103 ? -11.668 11.335 -0.302 1.00 92.06 103 GLU A CA 1
ATOM 805 C C . GLU A 1 103 ? -11.285 12.018 1.022 1.00 92.06 103 GLU A C 1
ATOM 807 O O . GLU A 1 103 ? -10.240 12.667 1.113 1.00 92.06 103 GLU A O 1
ATOM 812 N N . GLU A 1 104 ? -12.074 11.796 2.076 1.00 92.12 104 GLU A N 1
ATOM 813 C CA . GLU A 1 104 ? -11.787 12.288 3.425 1.00 92.12 104 GLU A CA 1
ATOM 814 C C . GLU A 1 104 ? -10.460 11.749 3.980 1.00 92.12 104 GLU A C 1
ATOM 816 O O . GLU A 1 104 ? -9.678 12.520 4.541 1.00 92.12 104 GLU A O 1
ATOM 821 N N . ASP A 1 105 ? -10.148 10.472 3.732 1.00 92.31 105 ASP A N 1
ATOM 822 C CA . ASP A 1 105 ? -8.917 9.832 4.203 1.00 92.31 105 ASP A CA 1
ATOM 823 C C . ASP A 1 105 ? -7.665 10.383 3.496 1.00 92.31 105 ASP A C 1
ATOM 825 O O . ASP A 1 105 ? -6.573 10.409 4.074 1.00 92.31 105 ASP A O 1
ATOM 829 N N . LEU A 1 106 ? -7.808 10.788 2.229 1.00 93.19 106 LEU A N 1
ATOM 830 C CA . LEU A 1 106 ? -6.701 11.195 1.358 1.00 93.19 106 LEU A CA 1
ATOM 831 C C . LEU A 1 106 ? -6.435 12.702 1.402 1.00 93.19 106 LEU A C 1
ATOM 833 O O . LEU A 1 106 ? -5.279 13.121 1.297 1.00 93.19 106 LEU A O 1
ATOM 837 N N . SER A 1 107 ? -7.483 13.507 1.589 1.00 91.38 107 SER A N 1
ATOM 838 C CA . SER A 1 107 ? -7.457 14.973 1.498 1.00 91.38 107 SER A CA 1
ATOM 839 C C . SER A 1 107 ? -6.305 15.620 2.274 1.00 91.38 107 SER A C 1
ATOM 841 O O . SER A 1 107 ? -5.561 16.432 1.728 1.00 91.38 107 SER A O 1
ATOM 843 N N . THR A 1 108 ? -6.092 15.193 3.520 1.00 89.75 108 THR A N 1
ATOM 844 C CA . THR A 1 108 ? -5.104 15.788 4.436 1.00 89.75 108 THR A CA 1
ATOM 845 C C . THR A 1 108 ? -3.659 15.489 4.026 1.00 89.75 108 THR A C 1
ATOM 847 O O . THR A 1 108 ? -2.740 16.206 4.406 1.00 89.75 108 THR A O 1
ATOM 850 N N . SER A 1 109 ? -3.437 14.425 3.251 1.00 91.12 109 SER A N 1
ATOM 851 C CA . SER A 1 109 ? -2.095 13.954 2.881 1.00 91.12 109 SER A CA 1
ATOM 852 C C . SER A 1 109 ? -1.845 13.964 1.375 1.00 91.12 109 SER A C 1
ATOM 854 O O . SER A 1 109 ? -0.842 13.427 0.912 1.00 91.12 109 SER A O 1
ATOM 856 N N . ARG A 1 110 ? -2.753 14.567 0.601 1.00 92.94 110 ARG A N 1
ATOM 857 C CA . ARG A 1 110 ? -2.772 14.512 -0.864 1.00 92.94 110 ARG A CA 1
ATOM 858 C C . ARG A 1 110 ? -1.436 14.908 -1.483 1.00 92.94 110 ARG A C 1
ATOM 860 O O . ARG A 1 110 ? -0.904 14.174 -2.308 1.00 92.94 110 ARG A O 1
ATOM 867 N N . GLN A 1 111 ? -0.879 16.035 -1.041 1.00 92.56 111 GLN A N 1
ATOM 868 C CA . GLN A 1 111 ? 0.376 16.556 -1.580 1.00 92.56 111 GLN A CA 1
ATOM 869 C C . GLN A 1 111 ? 1.564 15.628 -1.294 1.00 92.56 111 GLN A C 1
ATOM 871 O O . GLN A 1 111 ? 2.365 15.370 -2.184 1.00 92.56 111 GLN A O 1
ATOM 876 N N . GLU A 1 112 ? 1.668 15.106 -0.074 1.00 94.00 112 GLU A N 1
ATOM 877 C CA . GLU A 1 112 ? 2.735 14.189 0.349 1.00 94.00 112 GLU A CA 1
ATOM 878 C C . GLU A 1 112 ? 2.682 12.862 -0.423 1.00 94.00 112 GLU A C 1
ATOM 880 O O . GLU A 1 112 ? 3.698 12.384 -0.936 1.00 94.00 112 GLU A O 1
ATOM 885 N N . LEU A 1 113 ? 1.476 12.303 -0.569 1.00 95.00 113 LEU A N 1
ATOM 886 C CA . LEU A 1 113 ? 1.242 11.087 -1.346 1.00 95.00 113 LEU A CA 1
ATOM 887 C C . LEU A 1 113 ? 1.587 11.301 -2.825 1.00 95.00 113 LEU A C 1
ATOM 889 O O . LEU A 1 113 ? 2.223 10.444 -3.438 1.00 95.00 113 LEU A O 1
ATOM 893 N N . PHE A 1 114 ? 1.198 12.447 -3.391 1.00 93.56 114 PHE A N 1
ATOM 894 C CA . PHE A 1 114 ? 1.499 12.792 -4.778 1.00 93.56 114 PHE A CA 1
ATOM 895 C C . PHE A 1 114 ? 3.005 12.971 -5.009 1.00 93.56 114 PHE A C 1
ATOM 897 O O . PHE A 1 114 ? 3.539 12.447 -5.984 1.00 93.56 114 PHE A O 1
ATOM 904 N N . THR A 1 115 ? 3.717 13.641 -4.099 1.00 94.12 115 THR A N 1
ATOM 905 C CA . THR A 1 115 ? 5.179 13.776 -4.179 1.00 94.12 115 THR A CA 1
ATOM 906 C C . THR A 1 115 ? 5.860 12.405 -4.181 1.00 94.12 115 THR A C 1
ATOM 908 O O . THR A 1 115 ? 6.624 12.108 -5.101 1.00 94.12 115 THR A O 1
ATOM 911 N N . SER A 1 116 ? 5.511 11.535 -3.225 1.00 95.19 116 SER A N 1
ATOM 912 C CA . SER A 1 116 ? 6.069 10.176 -3.136 1.00 95.19 116 SER A CA 1
ATOM 913 C C . SER A 1 116 ? 5.768 9.351 -4.393 1.00 95.19 116 SER A C 1
ATOM 915 O O . SER A 1 116 ? 6.640 8.656 -4.918 1.00 95.19 116 SER A O 1
ATOM 917 N N . LEU A 1 117 ? 4.550 9.471 -4.932 1.00 95.38 117 LEU A N 1
ATOM 918 C CA . LEU A 1 117 ? 4.157 8.823 -6.181 1.00 95.38 117 LEU A CA 1
ATOM 919 C C . LEU A 1 117 ? 5.049 9.246 -7.350 1.00 95.38 117 LEU A C 1
ATOM 921 O O . LEU A 1 117 ? 5.545 8.390 -8.082 1.00 95.38 117 LEU A O 1
ATOM 925 N N . MET A 1 118 ? 5.252 10.552 -7.533 1.00 93.81 118 MET A N 1
ATOM 926 C CA . MET A 1 118 ? 6.029 11.077 -8.655 1.00 93.81 118 MET A CA 1
ATOM 927 C C . MET A 1 118 ? 7.504 10.674 -8.568 1.00 93.81 118 MET A C 1
ATOM 929 O O . MET A 1 118 ? 8.121 10.378 -9.593 1.00 93.81 118 MET A O 1
ATOM 933 N N . GLU A 1 119 ? 8.072 10.625 -7.364 1.00 94.06 119 GLU A N 1
ATOM 934 C CA . GLU A 1 119 ? 9.432 10.126 -7.137 1.00 94.06 119 GLU A CA 1
ATOM 935 C C . GLU A 1 119 ? 9.556 8.637 -7.473 1.00 94.06 119 GLU A C 1
ATOM 937 O O . GLU A 1 119 ? 10.463 8.235 -8.211 1.00 94.06 119 GLU A O 1
ATOM 942 N N . GLY A 1 120 ? 8.612 7.818 -7.005 1.00 93.69 120 GLY A N 1
ATOM 943 C CA . GLY A 1 120 ? 8.629 6.385 -7.278 1.00 93.69 120 GLY A CA 1
ATOM 944 C C . GLY A 1 120 ? 8.354 6.038 -8.731 1.00 93.69 120 GLY A C 1
ATOM 945 O O . GLY A 1 120 ? 9.011 5.151 -9.278 1.00 93.69 120 GLY A O 1
ATOM 946 N N . MET A 1 121 ? 7.467 6.781 -9.391 1.00 93.62 121 MET A N 1
ATOM 947 C CA . MET A 1 121 ? 7.206 6.641 -10.820 1.00 93.62 121 MET A CA 1
ATOM 948 C C . MET A 1 121 ? 8.486 6.857 -11.631 1.00 93.62 121 MET A C 1
ATOM 950 O O . MET A 1 121 ? 8.815 6.012 -12.463 1.00 93.62 121 MET A O 1
ATOM 954 N N . LYS A 1 122 ? 9.235 7.937 -11.363 1.00 92.25 122 LYS A N 1
ATOM 955 C CA . LYS A 1 122 ? 10.526 8.199 -12.024 1.00 92.25 122 LYS A CA 1
ATOM 956 C C . LYS A 1 122 ? 11.485 7.023 -11.833 1.00 92.25 122 LYS A C 1
ATOM 958 O O . LYS A 1 122 ? 11.961 6.462 -12.815 1.00 92.25 122 LYS A O 1
ATOM 963 N N . CYS A 1 123 ? 11.653 6.562 -10.591 1.00 91.12 123 CYS A N 1
ATOM 964 C CA . CYS A 1 123 ? 12.524 5.426 -10.280 1.00 91.12 123 CYS A CA 1
ATOM 965 C C . CYS A 1 123 ? 12.132 4.137 -11.025 1.00 91.12 123 CYS A C 1
ATOM 967 O O . CYS A 1 123 ? 13.004 3.382 -11.455 1.00 91.12 123 CYS A O 1
ATOM 969 N N . HIS A 1 124 ? 10.833 3.864 -11.180 1.00 92.88 124 HIS A N 1
ATOM 970 C CA . HIS A 1 124 ? 10.359 2.687 -11.907 1.00 92.88 124 HIS A CA 1
ATOM 971 C C . HIS A 1 124 ? 10.549 2.815 -13.417 1.00 92.88 124 HIS A C 1
ATOM 973 O O . HIS A 1 124 ? 10.914 1.826 -14.054 1.00 92.88 124 HIS A O 1
ATOM 979 N N . LEU A 1 125 ? 10.304 3.999 -13.990 1.00 92.19 125 LEU A N 1
ATOM 980 C CA . LEU A 1 125 ? 10.470 4.259 -15.422 1.00 92.19 125 LEU A CA 1
ATOM 981 C C . LEU A 1 125 ? 11.934 4.201 -15.863 1.00 92.19 125 LEU A C 1
ATOM 983 O O . LEU A 1 125 ? 12.206 3.699 -16.952 1.00 92.19 125 LEU A O 1
ATOM 987 N N . ASP A 1 126 ? 12.858 4.602 -14.991 1.00 91.12 126 ASP A N 1
ATOM 988 C CA . ASP A 1 126 ? 14.304 4.506 -15.224 1.00 91.12 126 ASP A CA 1
ATOM 989 C C . ASP A 1 126 ? 14.825 3.053 -15.196 1.00 91.12 126 ASP A C 1
ATOM 991 O O . ASP A 1 126 ? 15.988 2.785 -15.503 1.00 91.12 126 ASP A O 1
ATOM 995 N N . SER A 1 127 ? 13.986 2.073 -14.832 1.00 89.81 127 SER A N 1
ATOM 996 C CA . SER A 1 127 ? 14.382 0.666 -14.817 1.00 89.81 127 SER A CA 1
ATOM 997 C C . SER A 1 127 ? 14.572 0.108 -16.228 1.00 89.81 127 SER A C 1
ATOM 999 O O . SER A 1 127 ? 13.691 0.193 -17.085 1.00 89.81 127 SER A O 1
ATOM 1001 N N . ASN A 1 128 ? 15.667 -0.623 -16.440 1.00 88.69 128 ASN A N 1
ATOM 1002 C CA . ASN A 1 128 ? 15.901 -1.359 -17.686 1.00 88.69 128 ASN A CA 1
ATOM 1003 C C . ASN A 1 128 ? 14.929 -2.538 -17.885 1.00 88.69 128 ASN A C 1
ATOM 1005 O O . ASN A 1 128 ? 14.750 -3.005 -19.010 1.00 88.69 128 ASN A O 1
ATOM 1009 N N . LEU A 1 129 ? 14.248 -2.999 -16.831 1.00 90.00 129 LEU A N 1
ATOM 1010 C CA . LEU A 1 129 ? 13.324 -4.130 -16.894 1.00 90.00 129 LEU A CA 1
ATOM 1011 C C . LEU A 1 129 ? 11.908 -3.675 -17.302 1.00 90.00 129 LEU A C 1
ATOM 1013 O O . LEU A 1 129 ? 11.249 -2.987 -16.519 1.00 90.00 129 LEU A O 1
ATOM 1017 N N . PRO A 1 130 ? 11.361 -4.127 -18.452 1.00 92.25 130 PRO A N 1
ATOM 1018 C CA . PRO A 1 130 ? 10.031 -3.707 -18.914 1.00 92.25 130 PRO A CA 1
ATOM 1019 C C . PRO A 1 130 ? 8.909 -3.970 -17.904 1.00 92.25 130 PRO A C 1
ATOM 1021 O O . PRO A 1 130 ? 8.011 -3.147 -17.737 1.00 92.25 130 PRO A O 1
ATOM 1024 N N . ARG A 1 131 ? 8.985 -5.093 -17.175 1.00 92.19 131 ARG A N 1
ATOM 1025 C CA . ARG A 1 131 ? 8.008 -5.441 -16.131 1.00 92.19 131 ARG A CA 1
ATOM 1026 C C . ARG A 1 131 ? 7.977 -4.433 -14.977 1.00 92.19 131 ARG A C 1
ATOM 1028 O O . ARG A 1 131 ? 6.906 -4.172 -14.441 1.00 92.19 131 ARG A O 1
ATOM 1035 N N . ILE A 1 132 ? 9.130 -3.864 -14.613 1.00 91.75 132 ILE A N 1
ATOM 1036 C CA . ILE A 1 132 ? 9.241 -2.891 -13.520 1.00 91.75 132 ILE A CA 1
ATOM 1037 C C . ILE A 1 132 ? 8.688 -1.542 -13.973 1.00 91.75 132 ILE A C 1
ATOM 1039 O O . ILE A 1 132 ? 7.879 -0.954 -13.262 1.00 91.75 132 ILE A O 1
ATOM 1043 N N . ARG A 1 133 ? 9.004 -1.116 -15.205 1.00 93.50 133 ARG A N 1
ATOM 1044 C CA . ARG A 1 133 ? 8.390 0.079 -15.804 1.00 93.50 133 ARG A CA 1
ATOM 1045 C C . ARG A 1 133 ? 6.868 -0.036 -15.858 1.00 93.50 133 ARG A C 1
ATOM 1047 O O . ARG A 1 133 ? 6.172 0.872 -15.421 1.00 93.50 133 ARG A O 1
ATOM 1054 N N . ARG A 1 134 ? 6.340 -1.175 -16.330 1.00 94.25 134 ARG A N 1
ATOM 1055 C CA . ARG A 1 134 ? 4.888 -1.426 -16.416 1.00 94.25 134 ARG A CA 1
ATOM 1056 C C . ARG A 1 134 ? 4.202 -1.374 -15.055 1.00 94.25 134 ARG A C 1
ATOM 1058 O O . ARG A 1 134 ? 3.142 -0.776 -14.936 1.00 94.25 134 ARG A O 1
ATOM 1065 N N . MET A 1 135 ? 4.820 -1.954 -14.032 1.00 94.44 135 MET A N 1
ATOM 1066 C CA . MET A 1 135 ? 4.340 -1.849 -12.654 1.00 94.44 135 MET A CA 1
ATOM 1067 C C . MET A 1 135 ? 4.334 -0.396 -12.158 1.00 94.44 135 MET A C 1
ATOM 1069 O O . MET A 1 135 ? 3.337 0.036 -11.588 1.00 94.44 135 MET A O 1
ATOM 1073 N N . GLY A 1 136 ? 5.401 0.357 -12.450 1.00 94.38 136 GLY A N 1
ATOM 1074 C CA . GLY A 1 136 ? 5.494 1.803 -12.241 1.00 94.38 136 GLY A CA 1
ATOM 1075 C C . GLY A 1 136 ? 4.298 2.563 -12.796 1.00 94.38 136 GLY A C 1
ATOM 1076 O O . GLY A 1 136 ? 3.631 3.292 -12.068 1.00 94.38 136 GLY A O 1
ATOM 1077 N N . MET A 1 137 ? 4.012 2.332 -14.077 1.00 94.94 137 MET A N 1
ATOM 1078 C CA . MET A 1 137 ? 2.914 2.971 -14.802 1.00 94.94 137 MET A CA 1
ATOM 1079 C C . MET A 1 137 ? 1.556 2.640 -14.175 1.00 94.94 137 MET A C 1
ATOM 1081 O O . MET A 1 137 ? 0.846 3.553 -13.779 1.00 94.94 137 MET A O 1
ATOM 1085 N N . VAL A 1 138 ? 1.234 1.357 -13.972 1.00 95.56 138 VAL A N 1
ATOM 1086 C CA . VAL A 1 138 ? -0.072 0.942 -13.419 1.00 95.56 138 VAL A CA 1
ATOM 1087 C C . VAL A 1 138 ? -0.329 1.538 -12.032 1.00 95.56 138 VAL A C 1
ATOM 1089 O O . VAL A 1 138 ? -1.439 1.990 -11.742 1.00 95.56 138 VAL A O 1
ATOM 1092 N N . VAL A 1 139 ? 0.687 1.546 -11.162 1.00 96.50 139 VAL A N 1
ATOM 1093 C CA . VAL A 1 139 ? 0.568 2.156 -9.831 1.00 96.50 139 VAL A CA 1
ATOM 1094 C C . VAL A 1 139 ? 0.396 3.669 -9.957 1.00 96.50 139 VAL A C 1
ATOM 1096 O O . VAL A 1 139 ? -0.519 4.212 -9.344 1.00 96.50 139 VAL A O 1
ATOM 1099 N N . ALA A 1 140 ? 1.207 4.340 -10.780 1.00 95.44 140 ALA A N 1
ATOM 1100 C CA . ALA A 1 140 ? 1.126 5.784 -10.997 1.00 95.44 140 ALA A CA 1
ATOM 1101 C C . ALA A 1 140 ? -0.247 6.235 -11.516 1.00 95.44 140 ALA A C 1
ATOM 1103 O O . ALA A 1 140 ? -0.839 7.161 -10.961 1.00 95.44 140 ALA A O 1
ATOM 1104 N N . GLU A 1 141 ? -0.791 5.553 -12.521 1.00 95.25 141 GLU A N 1
ATOM 1105 C CA . GLU A 1 141 ? -2.128 5.823 -13.067 1.00 95.25 141 GLU A CA 1
ATOM 1106 C C . GLU A 1 141 ? -3.209 5.640 -12.001 1.00 95.25 141 GLU A C 1
ATOM 1108 O O . GLU A 1 141 ? -4.011 6.537 -11.759 1.00 95.25 141 GLU A O 1
ATOM 1113 N N . SER A 1 142 ? -3.192 4.502 -11.302 1.00 94.69 142 SER A N 1
ATOM 1114 C CA . SER A 1 142 ? -4.224 4.172 -10.314 1.00 94.69 142 SER A CA 1
ATOM 1115 C C . SER A 1 142 ? -4.214 5.130 -9.120 1.00 94.69 142 SER A C 1
ATOM 1117 O O . SER A 1 142 ? -5.268 5.551 -8.644 1.00 94.69 142 SER A O 1
ATOM 1119 N N . VAL A 1 143 ? -3.023 5.474 -8.621 1.00 94.69 143 VAL A N 1
ATOM 1120 C CA . VAL A 1 143 ? -2.867 6.390 -7.487 1.00 94.69 143 VAL A CA 1
ATOM 1121 C C . VAL A 1 143 ? -3.234 7.811 -7.915 1.00 94.69 143 VAL A C 1
ATOM 1123 O O . VAL A 1 143 ? -4.009 8.460 -7.220 1.00 94.69 143 VAL A O 1
ATOM 1126 N N . SER A 1 144 ? -2.737 8.297 -9.057 1.00 93.75 144 SER A N 1
ATOM 1127 C CA . SER A 1 144 ? -3.051 9.655 -9.531 1.00 93.75 144 SER A CA 1
ATOM 1128 C C . SER A 1 144 ? -4.541 9.837 -9.816 1.00 93.75 144 SER A C 1
ATOM 1130 O O . SER A 1 144 ? -5.114 10.820 -9.364 1.00 93.75 144 SER A O 1
ATOM 1132 N N . ALA A 1 145 ? -5.214 8.860 -10.430 1.00 92.31 145 ALA A N 1
ATOM 1133 C CA . ALA A 1 145 ? -6.660 8.921 -10.650 1.00 92.31 145 ALA A CA 1
ATOM 1134 C C . ALA A 1 145 ? -7.456 9.082 -9.340 1.00 92.31 145 ALA A C 1
ATOM 1136 O O . ALA A 1 145 ? -8.502 9.726 -9.317 1.00 92.31 145 ALA A O 1
ATOM 1137 N N . LYS A 1 146 ? -6.954 8.519 -8.235 1.00 92.19 146 LYS A N 1
ATOM 1138 C CA . LYS A 1 146 ? -7.588 8.612 -6.913 1.00 92.19 146 LYS A CA 1
ATOM 1139 C C . LYS A 1 146 ? -7.189 9.883 -6.145 1.00 92.19 146 LYS A C 1
ATOM 1141 O O . LYS A 1 146 ? -8.005 10.437 -5.417 1.00 92.19 146 LYS A O 1
ATOM 1146 N N . ILE A 1 147 ? -5.942 10.342 -6.284 1.00 89.88 147 ILE A N 1
ATOM 1147 C CA . ILE A 1 147 ? -5.355 11.467 -5.527 1.00 89.88 147 ILE A CA 1
ATOM 1148 C C . ILE A 1 147 ? -5.501 12.809 -6.261 1.00 89.88 147 ILE A C 1
ATOM 1150 O O . ILE A 1 147 ? -5.434 13.867 -5.644 1.00 89.88 147 ILE A O 1
ATOM 1154 N N . THR A 1 148 ? -5.749 12.820 -7.560 1.00 85.88 148 THR A N 1
ATOM 1155 C CA . THR A 1 148 ? -5.962 14.045 -8.340 1.00 85.88 148 THR A CA 1
ATOM 1156 C C . THR A 1 148 ? -7.111 13.841 -9.330 1.00 85.88 148 THR A C 1
ATOM 1158 O O . THR A 1 148 ? -6.867 13.869 -10.534 1.00 85.88 148 THR A O 1
ATOM 1161 N N . PRO A 1 149 ? -8.357 13.625 -8.856 1.00 78.94 149 PRO A N 1
ATOM 1162 C CA . PRO A 1 149 ? -9.490 13.309 -9.735 1.00 78.94 149 PRO A CA 1
ATOM 1163 C C . PRO A 1 149 ? -9.842 14.446 -10.709 1.00 78.94 149 PRO A C 1
ATOM 1165 O O . PRO A 1 149 ? -10.307 14.178 -11.809 1.00 78.94 149 PRO A O 1
ATOM 1168 N N . GLU A 1 150 ? -9.564 15.698 -10.332 1.00 80.75 150 GLU A N 1
ATOM 1169 C CA . GLU A 1 150 ? -9.802 16.895 -11.159 1.00 80.75 150 GLU A CA 1
ATOM 1170 C C . GLU A 1 150 ? -8.606 17.269 -12.060 1.00 80.75 150 GLU A C 1
ATOM 1172 O O . GLU A 1 150 ? -8.674 18.213 -12.846 1.00 80.75 150 GLU A O 1
ATOM 1177 N N . GLY A 1 151 ? -7.470 16.580 -11.911 1.00 74.62 151 GLY A N 1
ATOM 1178 C CA . GLY A 1 151 ? -6.266 16.828 -12.702 1.00 74.62 151 GLY A CA 1
ATOM 1179 C C . GLY A 1 151 ? -6.282 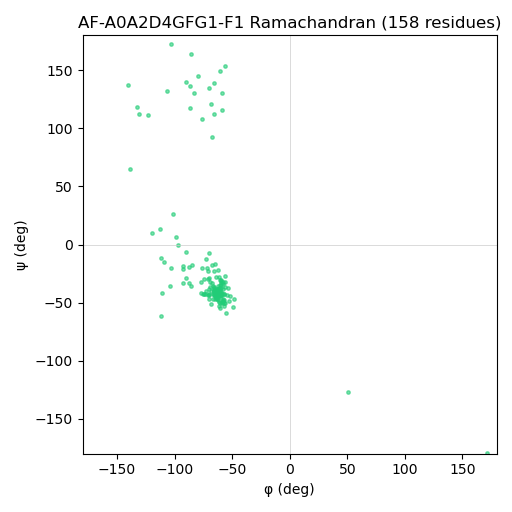16.074 -14.036 1.00 74.62 151 GLY A C 1
ATOM 1180 O O . GLY A 1 151 ? -7.045 15.121 -14.199 1.00 74.62 151 GLY A O 1
ATOM 1181 N N . PRO A 1 152 ? -5.418 16.443 -15.002 1.00 74.25 152 PRO A N 1
ATOM 1182 C CA . PRO A 1 152 ? -5.232 15.621 -16.190 1.00 74.25 152 PRO A CA 1
ATOM 1183 C C . PRO A 1 152 ? -4.760 14.220 -15.761 1.00 74.25 152 PRO A C 1
ATOM 1185 O O . PRO A 1 152 ? -3.821 14.118 -14.963 1.00 74.25 152 PRO A O 1
ATOM 1188 N N . PRO A 1 153 ? -5.385 13.138 -16.259 1.00 76.69 153 PRO A N 1
ATOM 1189 C CA . PRO A 1 153 ? -5.008 11.795 -15.852 1.00 76.69 153 PRO A CA 1
ATOM 1190 C C . PRO A 1 153 ? -3.586 11.489 -16.326 1.00 76.69 153 PRO A C 1
ATOM 1192 O O . PRO A 1 153 ? -3.219 11.791 -17.465 1.00 76.69 153 PRO A O 1
ATOM 1195 N N . LEU A 1 154 ? -2.789 10.841 -15.473 1.00 82.44 154 LEU A N 1
ATOM 1196 C CA . LEU A 1 154 ? -1.605 10.144 -15.962 1.00 82.44 154 LEU A CA 1
ATOM 1197 C C . LEU A 1 154 ? -2.101 8.952 -16.780 1.00 82.44 154 LEU A C 1
ATOM 1199 O O . LEU A 1 154 ? -2.850 8.125 -16.268 1.00 82.44 154 LEU A O 1
ATOM 1203 N N . VAL A 1 155 ? -1.718 8.900 -18.054 1.00 81.06 155 VAL A N 1
ATOM 1204 C CA . VAL A 1 155 ? -2.053 7.805 -18.968 1.00 81.06 155 VAL A CA 1
ATOM 1205 C C . VAL A 1 155 ? -0.782 7.404 -19.696 1.00 81.06 155 VAL A C 1
ATOM 1207 O O . VAL A 1 155 ? -0.198 8.197 -20.437 1.00 81.06 155 VAL A O 1
ATOM 1210 N N . PHE A 1 156 ? -0.358 6.164 -19.502 1.00 83.38 156 PHE A N 1
ATOM 1211 C CA . PHE A 1 156 ? 0.746 5.554 -20.213 1.00 83.38 156 PHE A CA 1
ATOM 1212 C C . PHE A 1 156 ? 0.204 4.540 -21.211 1.00 83.38 156 PHE A C 1
ATOM 1214 O O . PHE A 1 156 ? -0.606 3.668 -20.904 1.00 83.38 156 PHE A O 1
ATOM 1221 N N . GLN A 1 157 ? 0.702 4.610 -22.440 1.00 70.88 157 GLN A N 1
ATOM 1222 C CA . GLN A 1 157 ? 0.444 3.558 -23.411 1.00 70.88 157 GLN A CA 1
ATOM 1223 C C . GLN A 1 157 ? 1.342 2.371 -23.061 1.00 70.88 157 GLN A C 1
ATOM 1225 O O . GLN A 1 157 ? 2.559 2.424 -23.244 1.00 70.88 157 GLN A O 1
ATOM 1230 N N . ALA A 1 158 ? 0.755 1.294 -22.539 1.00 54.06 158 ALA A N 1
ATOM 1231 C CA . ALA A 1 158 ? 1.467 0.035 -22.383 1.00 54.06 158 ALA A CA 1
ATOM 1232 C C . ALA A 1 158 ? 1.754 -0.529 -23.781 1.00 54.06 158 ALA A C 1
ATOM 1234 O O . ALA A 1 158 ? 0.919 -1.219 -24.358 1.00 54.06 158 ALA A O 1
ATOM 1235 N N . SER A 1 159 ? 2.925 -0.220 -24.341 1.00 45.59 159 SER A N 1
ATOM 1236 C CA . SER A 1 159 ? 3.407 -0.893 -25.545 1.00 45.59 159 SER A CA 1
ATOM 1237 C C . SER A 1 159 ? 3.492 -2.389 -25.225 1.00 45.59 159 SER A C 1
ATOM 1239 O O . SER A 1 159 ? 4.190 -2.797 -24.284 1.00 45.59 159 SER A O 1
ATOM 1241 N N . SER A 1 160 ? 2.673 -3.170 -25.927 1.00 41.84 160 SER A N 1
ATOM 1242 C CA . SER A 1 160 ? 2.610 -4.631 -25.861 1.00 41.84 160 SER A CA 1
ATOM 1243 C C . SER A 1 160 ? 3.915 -5.254 -26.321 1.00 41.84 160 SER A C 1
ATOM 1245 O O . SER A 1 160 ? 4.376 -4.841 -27.409 1.00 41.84 160 SER A O 1
#

Foldseek 3Di:
DLLPQQAQVSVCVVCPVVLVVPPVNVCCLLPCVQQVDLPHDLRSLRRSLSNLLPDPSSLLSLLVSLLVLLQCLLDLVNLVPPDPSNNVSSLSNNLSSLVRDDCVSCVVCLVSSLVSLVSNLVSQCPDPDLSSNVSSQVSSQSSCCSSPVPDDGRDDDSPD

pLDDT: mean 90.31, std 9.6, range [41.84, 98.0]

Sequence (160 aa):
MVQAVPGPVVLSRLLGNLVVKNKKAQFVITQKLLLLQYSFPTKVLQTLLGYLALDTTRRSLLTKILKELLETWSSSSAMKHSPAEQQLYISKAILLCLSHLEEEDLSTSRQELFTSLMEGMKCHLDSNLPRIRRMGMVVAESVSAKITPEGPPLVFQASS

Radius of gyration: 15.64 Å; Cα contacts (8 Å, |Δi|>4): 178; chains: 1; bounding box: 33×36×47 Å

Organism: Micrurus corallinus (NCBI:txid54390)

=== Feature glossary ===
A reading guide for the features in this record.

Start from the sequence.

  · This is the polypeptide sequence — one letter per residue, N-terminus first. Length ranges from a few dozen residues for small domains to over a thousand for large multi-domain proteins.

Fold it, and you get atomic coordinates and the backbone conformation that goes with them.

  · Structure coordinates are given as an mmCIF _atom_site loop: one row per atom with element, residue name, chain id, sequence number, and x/y/z position in Å. Only the four main-chain atoms per residue are included here; side chains are omitted to keep the record compact.

  · Backbone dihedral angles. Every residue except chain termi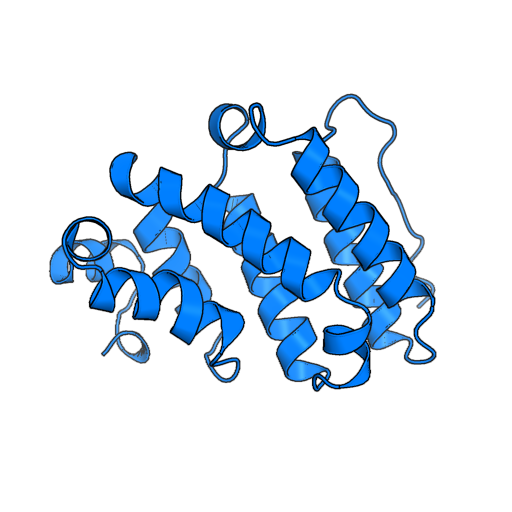ni has a φ (preceding-C → N → Cα → C) and a ψ (N → Cα → C → next-N). They are reported in degrees following the IUPAC sign convention. Secondary structure is essentially a statement about which (φ, ψ) basin each residue occupies.

  · The SS8 string is DSSP's per-residue secondary-structure call. α-helix (H) means an i→i+4 H-bond ladder; β-strand (E) means the residue participates in a β-sheet; 3₁₀ (G) and π (I) are tighter and wider helices; T/S are turns/bends; '-' is loop.

  · SS3 is a coarse helix/strand/coil call (letters a/b/c) made by the P-SEA algorithm from inter-Cα distances and dihedrals. It is less detailed than DSSP but needs only Cα positions.

Summarize the fold with a handful of shape descriptors and a per-residue structural alphabet.

  · Radius of gyration (Rg) is the root-mean-square distance of Cα atoms from their centroid — a single number for overall size and compactness. A globular domain of N residues has Rg ≈ 2.2·N^0.38 Å; an extended or disordered chain has a much larger Rg. The Cα contact count is the number of residue pairs whose Cα atoms are within 8 Å and are more than four positions apart in sequence — a standard proxy for tertiary packing density. The bounding box is the smallest axis-aligned box enclosing all Cα atoms.

  · The Foldseek 3Di string encodes local tertiary geometry as a 20-letter alphabet — one character per residue — derived from the relative positions of nearby Cα atoms. Unlike the amino-acid sequence, 3Di is a direct function of the 3D structure, so two proteins with the same fold have similar 3Di strings even at low sequence identity.

  · Solvent-accessible surface area (SASA) is the area in Å² traced out by the centre of a 1.4 Å probe sphere (a water molecule) rolled over the protein's van der Waals surface (Shrake–Rupley / Lee–Richards construction). Buried residues have near-zero SASA; fully exposed residues can exceed 200 Å². The total SASA scales roughly with the number of surface residues.

Ask how reliable the model is.

  · pLDDT (predicted Local Distance Difference Test) is AlphaFold's per-residue confidence score, ranging from 0 to 100. Values above 90 indicate high confidence (typically well-packed cores); 70–90 is confident; 50–70 low confidence; below 50 usually means the region is disordered or the prediction is unreliable there. AlphaFold stores pLDDT in the mmCIF B-factor column.

  · B-factor (Debye–Waller factor) reflects atomic displacement in the crystal lattice. It is an experimental observable (units Å²), not a prediction; low values mean the atom is pinned down, high values mean it moves or is heterogeneous across the crystal.

  · Predicted Aligned Error (PAE) is an AlphaFold confidence matrix: entry (i, j) is the expected error in the position of residue j, in ångströms, when the prediction is superimposed on the true structure at residue i. Low PAE within a block of residues means that block is internally rigid and well-predicted; high PAE between two blocks means their relative placement is uncertain even if each block individually is confident.

Place it in context: what it resembles, what it is annotated as, and how it looks.

  · Nearest PDB neighbors are the top structural matches found by Foldseek when searching this structure against the entire Protein Data Bank. Each hit reports a TM-score (0 to 1; >0.5 almost always implies the same fold) and an E-value. These are *structural* homologs — they may share no detectable sequence similarity.

  · Functional annotations link the protein to curated databases. InterPro entries identify conserved domains and families by matching the sequence against member-database signatures (Pfam, PROSITE, CDD, …). Gene Ontology (GO) terms describe molecular function, biological process, and cellular component in a controlled vocabulary. CATH places the structure in a hierarchical fold classification (Class/Architecture/Topology/Homologous-superfamily). The organism is the source species.

  · Three diagnostic plots accompany the record. The Cα contact map visualizes the tertiary structure as a 2D adjacency matrix (8 Å cutoff, sequence-local contacts suppressed). The Ramachandran plot shows the distribution of backbone (φ, ψ) torsions, with points in the α and β basins reflecting secondary structure content. The PAE plot shows AlphaFold's inter-residue confidence as a color matrix.

  · Six rendered views show the 3D structure from the faces of a cube — i.e. along ±x, ±y, ±z. Rendering representation is drawn randomly per protein from cartoon (secondary-structure ribbons), sticks (backbone bonds), or molecular surface; coloring is either N→C rainbow (blue at the N-terminus through red at the C-terminus) or one color per chain.